Protein AF-A0A4U7DC39-F1 (afdb_monomer_lite)

Structure (mmCIF, N/CA/C/O backbone):
data_AF-A0A4U7DC39-F1
#
_entry.id   AF-A0A4U7DC39-F1
#
loop_
_atom_site.group_PDB
_atom_site.id
_atom_site.type_symbol
_atom_site.label_atom_id
_atom_site.label_alt_id
_atom_site.label_comp_id
_atom_site.label_asym_id
_atom_site.label_entity_id
_atom_site.label_seq_id
_atom_site.pdbx_PDB_ins_code
_atom_site.Cartn_x
_atom_site.Cartn_y
_atom_site.Cartn_z
_atom_site.occupancy
_atom_site.B_iso_or_equiv
_atom_site.auth_seq_id
_atom_site.auth_comp_id
_atom_site.auth_asym_id
_atom_site.auth_atom_id
_atom_site.pdbx_PDB_model_num
ATOM 1 N N . MET A 1 1 ? -13.087 -9.416 3.592 1.00 85.62 1 MET A N 1
ATOM 2 C CA . MET A 1 1 ? -11.619 -9.529 3.552 1.00 85.62 1 MET A CA 1
ATOM 3 C C . MET A 1 1 ? -11.177 -9.055 2.182 1.00 85.62 1 MET A C 1
ATOM 5 O O . MET A 1 1 ? -11.745 -9.533 1.206 1.00 85.62 1 MET A O 1
ATOM 9 N N . LEU A 1 2 ? -10.316 -8.039 2.113 1.00 97.62 2 LEU A N 1
ATOM 10 C CA . LEU A 1 2 ? -9.822 -7.498 0.845 1.00 97.62 2 LEU A CA 1
ATOM 11 C C . LEU A 1 2 ? -8.517 -8.196 0.458 1.00 97.62 2 LEU A C 1
ATOM 13 O O . LEU A 1 2 ? -7.709 -8.513 1.326 1.00 97.62 2 LEU A O 1
ATOM 17 N N . GLU A 1 3 ? -8.307 -8.385 -0.840 1.00 97.81 3 GLU A N 1
ATOM 18 C CA . GLU A 1 3 ? -7.061 -8.918 -1.390 1.00 97.81 3 GLU A CA 1
ATOM 19 C C . GLU A 1 3 ? -6.467 -7.903 -2.367 1.00 97.81 3 GLU A C 1
ATOM 21 O O . GLU A 1 3 ? -7.132 -7.456 -3.308 1.00 97.81 3 GLU A O 1
ATOM 26 N N . LEU A 1 4 ? -5.206 -7.542 -2.151 1.00 97.44 4 LEU A N 1
ATOM 27 C CA . LEU A 1 4 ? -4.450 -6.639 -3.000 1.00 97.44 4 LEU A CA 1
ATOM 28 C C . LEU A 1 4 ? -3.405 -7.418 -3.798 1.00 97.44 4 LEU A C 1
ATOM 30 O O . LEU A 1 4 ? -2.353 -7.800 -3.289 1.00 97.44 4 LEU A O 1
ATOM 34 N N . TYR A 1 5 ? -3.664 -7.581 -5.091 1.00 96.19 5 TYR A N 1
ATOM 35 C CA . TYR A 1 5 ? -2.699 -8.137 -6.034 1.00 96.19 5 TYR A CA 1
ATOM 36 C C . TYR A 1 5 ? -1.848 -7.012 -6.615 1.00 96.19 5 TYR A C 1
ATOM 38 O O . TYR A 1 5 ? -2.343 -6.173 -7.371 1.00 96.19 5 TYR A O 1
ATOM 46 N N . ARG A 1 6 ? -0.560 -6.989 -6.271 1.00 95.44 6 ARG A N 1
ATOM 47 C CA . ARG A 1 6 ? 0.363 -5.920 -6.663 1.00 95.44 6 ARG A CA 1
ATOM 48 C C . ARG A 1 6 ? 1.531 -6.441 -7.478 1.00 95.44 6 ARG A C 1
ATOM 50 O O . ARG A 1 6 ? 2.070 -7.511 -7.211 1.00 95.44 6 ARG A O 1
ATOM 57 N N . LEU A 1 7 ? 1.979 -5.638 -8.434 1.00 94.94 7 LEU A N 1
ATOM 58 C CA . LEU A 1 7 ? 3.270 -5.843 -9.077 1.00 94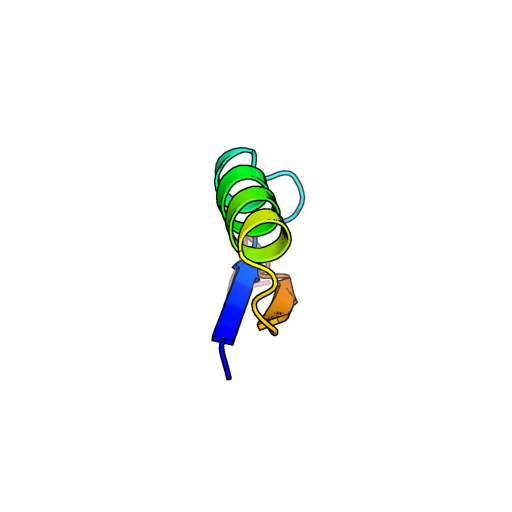.94 7 LEU A CA 1
ATOM 59 C C . LEU A 1 7 ? 4.343 -5.079 -8.277 1.00 94.94 7 LEU A C 1
ATOM 61 O O . LEU A 1 7 ? 4.165 -3.879 -8.041 1.00 94.94 7 LEU A O 1
ATOM 65 N N . PRO A 1 8 ? 5.456 -5.709 -7.861 1.00 91.19 8 PRO A N 1
ATOM 66 C CA . PRO A 1 8 ? 6.540 -4.999 -7.188 1.00 91.19 8 PRO A CA 1
ATOM 67 C C . PRO A 1 8 ? 7.035 -3.800 -8.012 1.00 91.19 8 PRO A C 1
ATOM 69 O O . PRO A 1 8 ? 7.299 -3.921 -9.205 1.00 91.19 8 PRO A O 1
ATOM 72 N N . GLY A 1 9 ? 7.132 -2.626 -7.381 1.00 90.69 9 GLY A N 1
ATOM 73 C CA . GLY A 1 9 ? 7.539 -1.378 -8.043 1.00 90.69 9 GLY A CA 1
ATOM 74 C C . GLY A 1 9 ? 6.433 -0.644 -8.818 1.00 90.69 9 GLY A C 1
ATOM 75 O O . GLY A 1 9 ? 6.703 0.396 -9.410 1.00 90.69 9 GLY A O 1
ATOM 76 N N . CYS A 1 10 ? 5.189 -1.134 -8.810 1.00 94.75 10 CYS A N 1
ATOM 77 C CA . CYS A 1 10 ? 4.044 -0.493 -9.462 1.00 94.75 10 CYS A CA 1
ATOM 78 C C . CYS A 1 10 ? 3.591 0.783 -8.717 1.00 94.75 10 CYS A C 1
ATOM 80 O O . CYS A 1 10 ? 3.009 0.680 -7.631 1.00 94.75 10 CYS A O 1
ATOM 82 N N . PRO A 1 11 ? 3.752 1.991 -9.296 1.00 96.44 11 PRO A N 1
ATOM 83 C CA . PRO A 1 11 ? 3.385 3.237 -8.618 1.00 96.44 11 PRO A CA 1
ATOM 84 C C . PRO A 1 11 ? 1.870 3.395 -8.430 1.00 96.44 11 PRO A C 1
ATOM 86 O O . PRO A 1 11 ? 1.428 4.121 -7.545 1.00 96.44 11 PRO A O 1
ATOM 89 N N . TYR A 1 12 ? 1.052 2.725 -9.246 1.00 96.31 12 TYR A N 1
ATOM 90 C CA . TYR A 1 12 ? -0.407 2.749 -9.108 1.00 96.31 12 TYR A CA 1
ATOM 91 C C . TYR A 1 12 ? -0.898 1.847 -7.977 1.00 96.31 12 TYR A C 1
ATOM 93 O O . TYR A 1 12 ? -1.840 2.203 -7.279 1.00 96.31 12 TYR A O 1
ATOM 101 N N . CYS A 1 13 ? -0.220 0.723 -7.762 1.00 96.69 13 CYS A N 1
ATOM 102 C CA . CYS A 1 13 ? -0.518 -0.225 -6.700 1.00 96.69 13 CYS A CA 1
ATOM 103 C C . CYS A 1 13 ? -0.228 0.410 -5.330 1.00 96.69 13 CYS A C 1
ATOM 105 O O . CYS A 1 13 ? -1.053 0.322 -4.427 1.00 96.69 13 CYS A O 1
ATOM 107 N N . ALA A 1 14 ? 0.860 1.186 -5.231 1.00 97.00 14 ALA A N 1
ATOM 108 C CA . ALA A 1 14 ? 1.184 1.970 -4.038 1.00 97.00 14 ALA A CA 1
ATOM 109 C C . ALA A 1 14 ? 0.080 2.976 -3.653 1.00 97.00 14 ALA A C 1
ATOM 111 O O . ALA A 1 14 ? -0.195 3.168 -2.475 1.00 97.00 14 ALA A O 1
ATOM 112 N N . LYS A 1 15 ? -0.610 3.588 -4.629 1.00 98.19 15 LYS A N 1
ATOM 113 C CA . LYS A 1 15 ? -1.737 4.498 -4.336 1.00 98.19 15 LYS A CA 1
ATOM 114 C C . LYS A 1 15 ? -2.912 3.775 -3.682 1.00 98.19 15 LYS A C 1
ATOM 116 O O . LYS A 1 15 ? -3.610 4.369 -2.865 1.00 98.19 15 LYS A O 1
ATOM 121 N N . VAL A 1 16 ? -3.149 2.523 -4.072 1.00 97.81 16 VAL A N 1
ATOM 122 C CA . VAL A 1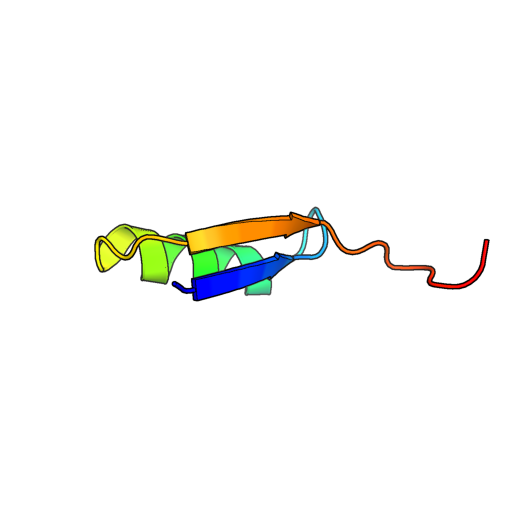 16 ? -4.205 1.694 -3.485 1.00 97.81 16 VAL A CA 1
ATOM 123 C C . VAL A 1 16 ? -3.832 1.325 -2.051 1.00 97.81 16 VAL A C 1
ATOM 125 O O . VAL A 1 16 ? -4.653 1.546 -1.171 1.00 97.81 16 VAL A O 1
ATOM 128 N N . GLU A 1 17 ? -2.594 0.877 -1.809 1.00 97.38 17 GLU A N 1
ATOM 129 C CA . GLU A 1 17 ? -2.058 0.607 -0.457 1.00 97.38 17 GLU A CA 1
ATOM 130 C C . GLU A 1 17 ? -2.257 1.814 0.460 1.00 97.38 17 GLU A C 1
ATOM 132 O O . GLU A 1 17 ? -2.943 1.709 1.471 1.00 97.38 17 GLU A O 1
ATOM 137 N N . THR A 1 18 ? -1.791 2.997 0.039 1.00 98.25 18 THR A N 1
ATOM 138 C CA . THR A 1 18 ? -1.950 4.233 0.820 1.00 98.25 18 THR A CA 1
ATOM 139 C C . THR A 1 18 ? -3.413 4.524 1.153 1.00 98.25 18 THR A C 1
ATOM 141 O O . THR A 1 18 ? -3.720 4.895 2.281 1.00 98.25 18 THR A O 1
ATOM 144 N N . LYS A 1 19 ? -4.341 4.344 0.204 1.00 98.50 19 LYS A N 1
ATOM 145 C CA . LYS A 1 19 ? -5.763 4.608 0.462 1.00 98.50 19 LYS A CA 1
ATOM 146 C C . LYS A 1 19 ? -6.379 3.579 1.413 1.00 98.50 19 LYS A C 1
ATOM 148 O O . LYS A 1 19 ? -7.221 3.954 2.223 1.00 98.50 19 LYS A O 1
ATOM 153 N N . LEU A 1 20 ? -6.003 2.307 1.304 1.00 98.38 20 LEU A N 1
ATOM 154 C CA . LEU A 1 20 ? -6.480 1.262 2.212 1.00 98.38 20 LEU A CA 1
ATOM 155 C C . LEU A 1 20 ? -5.978 1.510 3.641 1.00 98.38 20 LEU A C 1
ATOM 157 O O . LEU A 1 20 ? -6.779 1.441 4.574 1.00 98.38 20 LEU A O 1
ATOM 161 N N . ASP A 1 21 ? -4.710 1.899 3.786 1.00 98.12 21 ASP A N 1
ATOM 162 C CA . ASP A 1 21 ? -4.101 2.266 5.067 1.00 98.12 21 ASP A CA 1
ATOM 163 C C . ASP A 1 21 ? -4.776 3.507 5.679 1.00 98.12 21 ASP A C 1
ATOM 165 O O . ASP A 1 21 ? -5.145 3.500 6.852 1.00 98.12 21 ASP A O 1
ATOM 169 N N . GLU A 1 22 ? -5.016 4.556 4.881 1.00 98.62 22 GLU A N 1
ATOM 170 C CA . GLU A 1 22 ? -5.733 5.772 5.307 1.00 98.62 22 GLU A CA 1
ATOM 171 C C . GLU A 1 22 ? -7.154 5.482 5.809 1.00 98.62 22 GLU A C 1
ATOM 173 O O . GLU A 1 22 ? -7.658 6.178 6.691 1.00 98.62 22 GLU A O 1
ATOM 178 N N . LEU A 1 23 ? -7.817 4.479 5.231 1.00 98.31 23 LEU A N 1
ATOM 179 C CA . LEU A 1 23 ? -9.168 4.0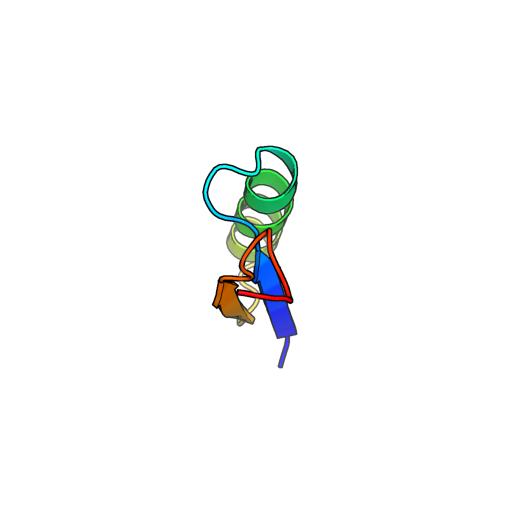64 5.609 1.00 98.31 23 LEU A CA 1
ATOM 180 C C . LEU A 1 23 ? -9.183 3.037 6.752 1.00 98.31 23 LEU A C 1
ATOM 182 O O . LEU A 1 23 ? -10.267 2.691 7.223 1.00 98.31 23 LEU A O 1
ATOM 186 N N . GLY A 1 24 ? -8.020 2.547 7.195 1.00 98.12 24 GLY A N 1
ATOM 187 C CA . GLY A 1 24 ? -7.911 1.529 8.242 1.00 98.12 24 GLY A CA 1
ATOM 188 C C . GLY A 1 24 ? -8.541 0.189 7.851 1.00 98.12 24 GLY A C 1
ATOM 189 O O . GLY A 1 24 ? -9.104 -0.497 8.704 1.00 98.12 24 GLY A O 1
ATOM 190 N N . LEU A 1 25 ? -8.513 -0.160 6.563 1.00 98.31 25 LEU A N 1
ATOM 191 C CA . LEU A 1 25 ? -9.084 -1.409 6.063 1.00 98.31 25 LEU A CA 1
ATOM 192 C C . LEU A 1 25 ? -8.068 -2.544 6.166 1.00 98.31 25 LEU A C 1
ATOM 194 O O . LEU A 1 25 ? -6.913 -2.388 5.785 1.00 98.31 25 LEU A O 1
ATOM 198 N N . GLU A 1 26 ? -8.516 -3.714 6.612 1.00 98.00 26 GLU A N 1
ATOM 199 C CA . GLU A 1 26 ? -7.696 -4.925 6.588 1.00 98.00 26 GLU A CA 1
ATOM 200 C C . GLU A 1 26 ? -7.654 -5.528 5.176 1.00 98.00 26 GLU A C 1
ATOM 202 O O . GLU A 1 26 ? -8.697 -5.760 4.546 1.00 98.00 26 GLU A O 1
ATOM 207 N N . TYR A 1 27 ? -6.445 -5.814 4.690 1.00 97.94 27 TYR A N 1
ATOM 208 C CA . TYR A 1 27 ? -6.213 -6.465 3.404 1.00 97.94 27 TYR A CA 1
ATOM 209 C C . TYR A 1 27 ? -4.997 -7.395 3.442 1.00 97.94 27 TYR A C 1
ATOM 211 O O . TYR A 1 27 ? -4.008 -7.129 4.123 1.00 97.94 27 TYR A O 1
ATOM 219 N N . GLU A 1 28 ? -5.063 -8.476 2.668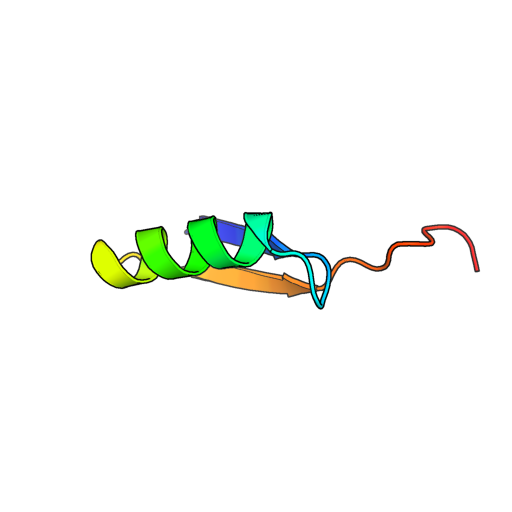 1.00 98.25 28 GLU A N 1
ATOM 220 C CA . GLU A 1 28 ? -3.916 -9.339 2.382 1.00 98.25 28 GLU A CA 1
ATOM 221 C C . GLU A 1 28 ? -3.253 -8.904 1.071 1.00 98.25 28 GLU A C 1
ATOM 223 O O . GLU A 1 28 ? -3.931 -8.508 0.124 1.00 98.25 28 GLU A O 1
ATOM 228 N N . THR A 1 29 ? -1.921 -8.948 1.007 1.00 96.75 29 THR A N 1
ATOM 229 C CA . THR A 1 29 ? -1.167 -8.547 -0.187 1.00 96.75 29 THR A CA 1
ATOM 230 C C . THR A 1 29 ? -0.545 -9.753 -0.880 1.00 96.75 29 THR A C 1
ATOM 232 O O . THR A 1 29 ? 0.222 -10.502 -0.277 1.00 96.75 29 THR A O 1
ATOM 235 N N . HIS A 1 30 ? -0.778 -9.870 -2.186 1.00 96.69 30 HIS A N 1
ATOM 236 C CA . HIS A 1 30 ? -0.184 -10.884 -3.050 1.00 96.69 30 HIS A CA 1
ATOM 237 C C . HIS A 1 30 ? 0.690 -10.223 -4.118 1.00 96.69 30 HIS A C 1
ATOM 239 O O . HIS A 1 30 ? 0.229 -9.385 -4.896 1.00 96.69 30 HIS A O 1
ATOM 245 N N . ASN A 1 31 ? 1.961 -10.616 -4.196 1.00 95.00 31 ASN A N 1
ATOM 246 C CA . ASN A 1 31 ? 2.830 -10.163 -5.279 1.00 95.00 31 ASN A CA 1
ATOM 247 C C . ASN A 1 31 ? 2.547 -10.981 -6.543 1.00 95.00 31 ASN A C 1
ATOM 249 O O . ASN A 1 31 ? 2.699 -12.203 -6.543 1.00 95.00 31 ASN A O 1
ATOM 253 N N . VAL A 1 32 ? 2.183 -10.305 -7.630 1.00 92.94 32 VAL A N 1
ATOM 254 C CA . VAL A 1 32 ? 2.073 -10.919 -8.954 1.00 92.94 32 VAL A CA 1
ATOM 255 C C . VAL A 1 32 ? 3.383 -10.770 -9.714 1.00 92.94 32 VAL A C 1
ATOM 257 O O . VAL A 1 32 ? 4.064 -9.747 -9.627 1.00 92.94 32 VAL A O 1
ATOM 260 N N . LEU A 1 33 ? 3.738 -11.802 -10.473 1.00 88.44 33 LEU A N 1
ATOM 261 C CA . LEU A 1 33 ? 4.889 -11.769 -11.364 1.00 88.44 33 LEU A CA 1
ATOM 262 C C . LEU A 1 33 ? 4.459 -11.231 -12.738 1.00 88.44 33 LEU A C 1
ATOM 264 O O . LEU A 1 33 ? 3.383 -11.588 -13.221 1.00 88.44 33 LEU A O 1
ATOM 268 N N . PRO A 1 34 ? 5.287 -10.401 -13.396 1.00 79.38 34 PRO A N 1
ATOM 269 C CA . PRO A 1 34 ? 4.958 -9.841 -14.708 1.00 79.38 34 PRO A CA 1
ATOM 270 C C . PRO A 1 34 ? 4.961 -10.901 -15.819 1.00 79.38 34 PRO A C 1
ATOM 272 O O . PRO A 1 34 ? 4.348 -10.701 -16.865 1.00 79.38 34 PRO A O 1
ATOM 275 N N . PHE A 1 35 ? 5.614 -12.043 -15.589 1.00 78.88 35 PHE A N 1
ATOM 276 C CA . PHE A 1 35 ? 5.701 -13.137 -16.545 1.00 78.88 35 PHE A CA 1
ATOM 277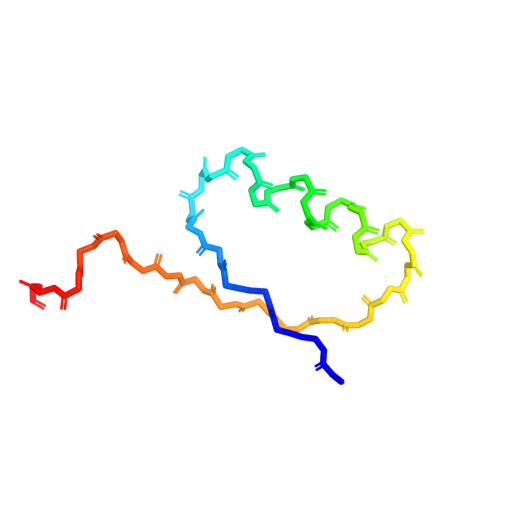 C C . PHE A 1 35 ? 4.970 -14.353 -15.994 1.00 78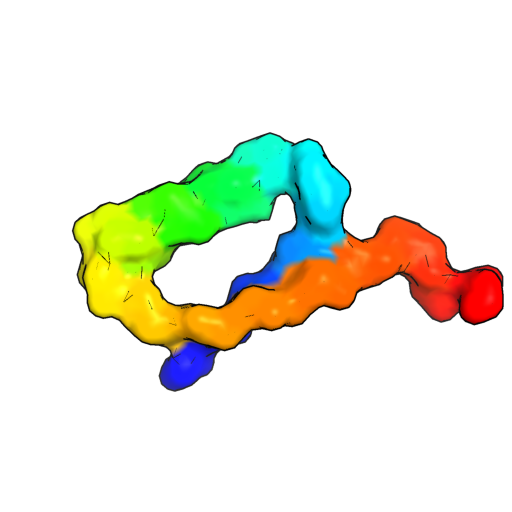.88 35 PHE A C 1
ATOM 279 O O . PHE A 1 35 ? 5.438 -15.024 -15.082 1.00 78.88 35 PHE A O 1
ATOM 286 N N . ARG A 1 36 ? 3.800 -14.632 -16.568 1.00 68.75 36 ARG A N 1
ATOM 287 C CA . ARG A 1 36 ? 2.949 -15.771 -16.201 1.00 68.75 36 ARG A CA 1
ATOM 288 C C . ARG A 1 36 ? 3.441 -17.111 -16.789 1.00 68.75 36 ARG A C 1
ATOM 290 O O . ARG A 1 36 ? 2.774 -18.118 -16.597 1.00 68.75 36 ARG A O 1
ATOM 297 N N . PHE A 1 37 ? 4.569 -17.119 -17.511 1.00 63.56 37 PHE A N 1
ATOM 298 C CA . PHE A 1 37 ? 5.014 -18.240 -18.356 1.00 63.56 37 PHE A CA 1
ATOM 299 C C . PHE A 1 37 ? 6.548 -18.416 -18.421 1.00 63.56 37 PHE A C 1
ATOM 301 O O . PHE A 1 37 ? 7.099 -18.570 -19.510 1.00 63.56 37 PHE A O 1
ATOM 308 N N . LEU A 1 38 ? 7.238 -18.366 -17.278 1.00 58.31 38 LEU A N 1
ATOM 309 C CA . LEU A 1 38 ? 8.558 -18.997 -17.135 1.00 58.31 38 LEU A CA 1
ATOM 310 C C . LEU A 1 38 ? 8.406 -20.282 -16.324 1.00 58.31 38 LEU A C 1
ATOM 312 O O . LEU A 1 38 ? 7.646 -20.235 -15.331 1.00 58.31 38 LEU A O 1
#

Radius of gyration: 11.18 Å; chains: 1; bounding box: 20×25×27 Å

Foldseek 3Di:
DAEQEDEPPDPVSVVVVVVCVVVVHDYHYDYDDPDPDD

pLDDT: mean 92.66, std 9.82, range [58.31, 98.62]

Secondary structure (DSSP, 8-state):
-EEEEE-TT-HHHHHHHHHHHHTT--EEEEEPPS-S--

Sequence (38 aa):
MLELYRLPGCPYCAKVETKLDELGLEYETHNVLPFRFL